Protein AF-A0A839LL48-F1 (afdb_monomer)

Radius of gyration: 19.33 Å; Cα contacts (8 Å, |Δi|>4): 49; chains: 1; bounding box: 46×36×42 Å

Sequence (161 aa):
TLMLAMRVNKEKVQGYQWLALLLAASGIVVIASHTDGSTTVLGLAMILLAAFSWACANMVGKRAGKVNMLAYMVWSSVFAVPPLLALSLAVEGPGLAWQSVQAAGAGAWAAVLWQALGNTLFGYGVWGWLLARHAAATIVPMALLVPVFGMSTAAWVLGES

Mean predicted aligned error: 10.45 Å

Solvent-accessible surface area (backbone atoms only — not comparable to full-atom values): 9245 Å² total; per-residue (Å²): 81,70,69,56,42,34,74,75,67,68,54,85,79,57,75,68,58,54,54,53,49,51,53,52,52,48,50,54,51,52,52,69,73,68,53,89,78,78,73,47,73,66,57,54,50,49,51,53,50,51,52,48,52,51,25,51,51,53,53,51,54,63,68,65,56,99,56,62,58,60,59,54,46,55,55,52,51,62,64,47,45,63,61,51,51,54,48,47,42,71,74,64,30,66,66,53,55,53,49,51,61,70,68,50,47,73,67,54,53,50,51,53,51,40,48,50,47,52,55,44,53,43,45,51,38,51,50,50,53,45,58,74,77,43,63,60,83,71,53,57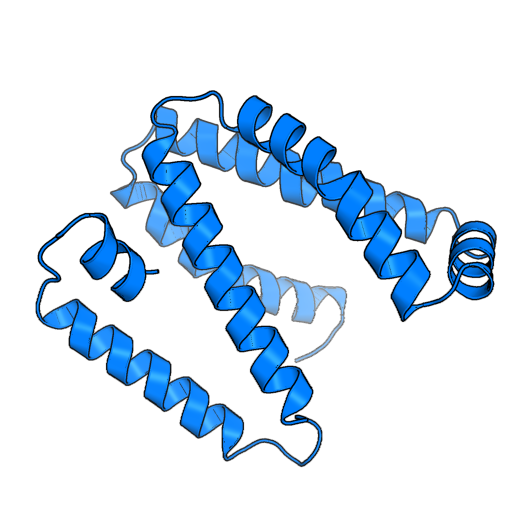,64,58,62,69,44,51,62,57,53,52,52,51,51,41,28,70,76,71,65,58,126

Structure (mmCIF, N/CA/C/O backbone):
data_AF-A0A839LL48-F1
#
_entry.id   AF-A0A839LL48-F1
#
loop_
_atom_site.group_PDB
_atom_site.id
_atom_site.type_symbol
_atom_site.label_atom_id
_atom_site.label_alt_id
_atom_site.label_comp_id
_atom_site.label_asym_id
_atom_site.label_entity_id
_atom_site.label_seq_id
_atom_site.pdbx_PDB_ins_code
_atom_site.Cartn_x
_atom_site.Cartn_y
_atom_site.Cartn_z
_atom_site.occupancy
_atom_site.B_iso_or_equiv
_atom_site.auth_seq_id
_atom_site.auth_comp_id
_atom_site.auth_asym_id
_atom_site.auth_atom_id
_atom_site.pdbx_PDB_model_num
ATOM 1 N N . THR A 1 1 ? -8.663 -12.771 4.797 1.00 60.06 1 THR A N 1
ATOM 2 C CA . THR A 1 1 ? -8.871 -12.033 6.072 1.00 60.06 1 THR A CA 1
ATOM 3 C C . THR A 1 1 ? -9.824 -12.734 7.022 1.00 60.06 1 THR A C 1
ATOM 5 O O . THR A 1 1 ? -9.405 -13.046 8.126 1.00 60.06 1 THR A O 1
ATOM 8 N N . LEU A 1 2 ? -11.057 -13.057 6.604 1.00 58.72 2 LEU A N 1
ATOM 9 C CA . LEU A 1 2 ? -12.057 -13.774 7.423 1.00 58.72 2 LEU A CA 1
ATOM 10 C C . LEU A 1 2 ? -11.539 -15.085 8.044 1.00 58.72 2 LEU A C 1
ATOM 12 O O . LEU A 1 2 ? -11.661 -15.281 9.248 1.00 58.72 2 LEU A O 1
ATOM 16 N N . MET A 1 3 ? -10.883 -15.947 7.259 1.00 60.44 3 MET A N 1
ATOM 17 C CA . MET A 1 3 ? -10.301 -17.199 7.772 1.00 60.44 3 MET A CA 1
ATOM 18 C C . MET A 1 3 ? -9.189 -16.988 8.811 1.00 60.44 3 MET A C 1
ATOM 20 O O . MET A 1 3 ? -9.115 -17.725 9.793 1.00 60.44 3 MET A O 1
ATOM 24 N N . LEU A 1 4 ? -8.350 -15.963 8.636 1.00 59.81 4 LEU A N 1
ATOM 25 C CA . LEU A 1 4 ? -7.323 -15.605 9.619 1.00 59.81 4 LEU A CA 1
ATOM 26 C C . LEU A 1 4 ? -7.958 -15.041 10.898 1.00 59.81 4 LEU A C 1
ATOM 28 O O . LEU A 1 4 ? -7.578 -15.441 11.993 1.00 59.81 4 LEU A O 1
ATOM 32 N N . ALA A 1 5 ? -8.985 -14.196 10.777 1.00 58.31 5 ALA A N 1
ATOM 33 C CA . ALA A 1 5 ? -9.728 -13.677 11.924 1.00 58.31 5 ALA A CA 1
ATOM 34 C C . ALA A 1 5 ? -10.417 -14.798 12.729 1.00 58.31 5 ALA A C 1
ATOM 36 O O . ALA A 1 5 ? -10.325 -14.808 13.954 1.00 58.31 5 ALA A O 1
ATOM 37 N N . MET A 1 6 ? -11.009 -15.800 12.067 1.00 60.97 6 MET A N 1
ATOM 38 C CA . MET A 1 6 ? -11.547 -16.991 12.744 1.00 60.97 6 MET A CA 1
ATOM 39 C C . MET A 1 6 ? -10.476 -17.736 13.540 1.00 60.97 6 MET A C 1
ATOM 41 O O . MET A 1 6 ? -10.683 -18.074 14.704 1.00 60.97 6 MET A O 1
ATOM 45 N N . ARG A 1 7 ? -9.320 -17.990 12.914 1.00 62.25 7 ARG A N 1
ATOM 46 C CA . ARG A 1 7 ? -8.265 -18.822 13.504 1.00 62.25 7 ARG A CA 1
ATOM 47 C C . ARG A 1 7 ? -7.549 -18.132 14.661 1.00 62.25 7 ARG A C 1
ATOM 49 O O . ARG A 1 7 ? -7.171 -18.805 15.614 1.00 62.25 7 ARG A O 1
ATOM 56 N N . VAL A 1 8 ? -7.363 -16.814 14.585 1.00 59.81 8 VAL A N 1
ATOM 57 C CA . VAL A 1 8 ? -6.560 -16.073 15.567 1.00 59.81 8 VAL A CA 1
ATOM 58 C C . VAL A 1 8 ? -7.419 -15.319 16.597 1.00 59.81 8 VAL A C 1
ATOM 60 O O . VAL A 1 8 ? -6.987 -15.182 17.738 1.00 59.81 8 VAL A O 1
ATOM 63 N N . ASN A 1 9 ? -8.642 -14.886 16.259 1.00 56.41 9 ASN A N 1
ATOM 64 C CA . ASN A 1 9 ? -9.538 -14.163 17.179 1.00 56.41 9 ASN A CA 1
ATOM 65 C C . ASN A 1 9 ? -10.765 -14.978 17.650 1.00 56.41 9 ASN A C 1
ATOM 67 O O . ASN A 1 9 ? -11.530 -14.472 18.465 1.00 56.41 9 ASN A O 1
ATOM 71 N N . LYS A 1 10 ? -10.972 -16.221 17.177 1.00 56.12 10 LYS A N 1
ATOM 72 C CA . LYS A 1 10 ? -12.147 -17.070 17.502 1.0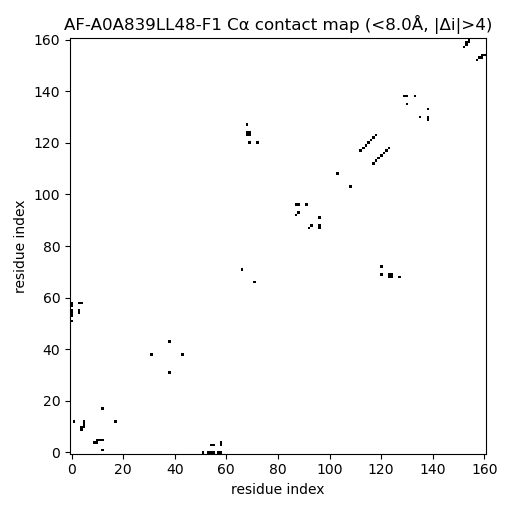0 56.12 10 LYS A CA 1
ATOM 73 C C . LYS A 1 10 ? -13.512 -16.406 17.224 1.00 56.12 10 LYS A C 1
ATOM 75 O O . LYS A 1 10 ? -14.521 -16.788 17.817 1.00 56.12 10 LYS A O 1
ATOM 80 N N . GLU A 1 11 ? -13.567 -15.422 16.327 1.00 54.78 11 GLU A N 1
ATOM 81 C CA . GLU A 1 11 ? -14.824 -14.776 15.933 1.00 54.78 11 GLU A CA 1
ATOM 82 C C . GLU A 1 11 ? -15.725 -15.774 15.184 1.00 54.78 11 GLU A C 1
ATOM 84 O O . GLU A 1 11 ? -15.281 -16.457 14.256 1.00 54.78 11 GLU A O 1
ATOM 89 N N . LYS A 1 12 ? -17.000 -15.872 15.588 1.00 52.62 12 LYS A N 1
ATOM 90 C CA . LYS A 1 12 ? -17.990 -16.735 14.928 1.00 52.62 12 LYS A CA 1
ATOM 91 C C . LYS A 1 12 ? -18.447 -16.085 13.622 1.00 52.62 12 LYS A C 1
ATOM 93 O O . LYS A 1 12 ? -19.148 -15.077 13.634 1.00 52.62 12 LYS A O 1
ATOM 98 N N . VAL A 1 13 ? -18.055 -16.684 12.503 1.00 55.84 13 VAL A N 1
ATOM 99 C CA . VAL A 1 13 ? -18.430 -16.256 11.150 1.00 55.84 13 VAL A CA 1
ATOM 100 C C . VAL A 1 13 ? -19.890 -16.611 10.880 1.00 55.84 13 VAL A C 1
ATOM 102 O O . VAL A 1 13 ? -20.312 -17.753 11.058 1.00 55.84 13 VAL A O 1
ATOM 105 N N . GLN A 1 14 ? -20.672 -15.609 10.481 1.00 69.19 14 GLN A N 1
ATOM 106 C CA . GLN A 1 14 ? -22.093 -15.763 10.165 1.00 69.19 14 GLN A CA 1
ATOM 107 C C . GLN A 1 14 ? -22.257 -16.521 8.834 1.00 69.19 14 GLN A C 1
ATOM 109 O O . GLN A 1 14 ? -21.448 -16.355 7.925 1.00 69.19 14 GLN A O 1
ATOM 114 N N . GLY A 1 15 ? -23.302 -17.346 8.692 1.00 71.62 15 GLY A N 1
ATOM 115 C CA . GLY A 1 15 ? -23.458 -18.277 7.557 1.00 71.62 15 GLY A CA 1
ATOM 116 C C . GLY A 1 15 ? -23.365 -17.642 6.159 1.00 71.62 15 GLY A C 1
ATOM 117 O O . GLY A 1 15 ? -22.810 -18.247 5.246 1.00 71.62 15 GLY A O 1
ATOM 118 N N . TYR A 1 16 ? -23.803 -16.391 5.991 1.00 71.88 16 TYR A N 1
ATOM 119 C CA . TYR A 1 16 ? -23.698 -15.678 4.710 1.00 71.88 16 TYR A CA 1
ATOM 120 C C . TYR A 1 16 ? -22.247 -15.362 4.299 1.00 71.88 16 TYR A C 1
ATOM 122 O O . TYR A 1 16 ? -21.960 -15.232 3.113 1.00 71.88 16 TYR A O 1
ATOM 130 N N . GLN A 1 17 ? -21.309 -15.265 5.249 1.00 67.62 17 GLN A N 1
ATOM 131 C CA . GLN A 1 17 ? -19.895 -15.003 4.953 1.00 67.62 17 GLN A CA 1
ATOM 132 C C . GLN A 1 17 ? -19.223 -16.219 4.304 1.00 67.62 17 GLN A C 1
ATOM 134 O O . GLN A 1 17 ? -18.291 -16.051 3.521 1.00 67.62 17 GLN A O 1
ATOM 139 N N . TRP A 1 18 ? -19.719 -17.432 4.575 1.00 72.31 18 TRP A N 1
ATOM 140 C CA . TRP A 1 18 ? -19.289 -18.645 3.876 1.00 72.31 18 TRP A CA 1
ATOM 141 C C . TRP A 1 18 ? -19.759 -18.663 2.426 1.00 72.31 18 TRP A C 1
ATOM 143 O O . TRP A 1 18 ? -18.969 -18.980 1.542 1.00 72.31 18 TRP A O 1
ATOM 153 N N . LEU A 1 19 ? -21.006 -18.255 2.171 1.00 73.12 19 LEU A N 1
ATOM 154 C CA . LEU A 1 19 ? -21.517 -18.097 0.808 1.00 73.12 19 LEU A CA 1
ATOM 155 C C . LEU A 1 19 ? -20.721 -17.039 0.036 1.00 73.12 19 LEU A C 1
ATOM 157 O O . LEU A 1 19 ? -20.298 -17.301 -1.084 1.00 73.12 19 LEU A O 1
ATOM 161 N N . ALA A 1 20 ? -20.433 -15.888 0.652 1.00 68.69 20 ALA A N 1
ATOM 162 C CA . ALA A 1 20 ? -19.602 -14.851 0.041 1.00 68.69 20 ALA A CA 1
ATOM 163 C C . ALA A 1 20 ? -18.171 -15.338 -0.252 1.00 68.69 20 ALA A C 1
ATOM 165 O O . ALA A 1 20 ? -17.605 -15.009 -1.292 1.00 68.69 20 ALA A O 1
ATOM 166 N N . LEU A 1 21 ? -17.590 -16.148 0.641 1.00 73.00 21 LEU A N 1
ATOM 167 C CA . LEU A 1 21 ? -16.268 -16.739 0.439 1.00 73.00 21 LEU A CA 1
ATOM 168 C C . LEU A 1 21 ? -16.263 -17.735 -0.725 1.00 73.00 21 LEU A C 1
ATOM 170 O O . LEU A 1 21 ? -15.357 -17.687 -1.552 1.00 73.00 21 LEU A O 1
ATOM 174 N N . LEU A 1 22 ? -17.264 -18.616 -0.792 1.00 78.06 22 LEU A N 1
ATOM 175 C CA . LEU A 1 22 ? -17.412 -19.574 -1.887 1.00 78.06 22 LEU A CA 1
ATOM 176 C C . LEU A 1 22 ? -17.611 -18.855 -3.222 1.00 78.06 22 LEU A C 1
ATOM 178 O O . LEU A 1 22 ? -16.960 -19.215 -4.195 1.00 78.06 22 LEU A O 1
ATOM 182 N N . LEU A 1 23 ? -18.432 -17.802 -3.242 1.00 78.19 23 LEU A N 1
ATOM 183 C CA . LEU A 1 23 ? -18.675 -16.985 -4.429 1.00 78.19 23 LEU A CA 1
ATOM 184 C C . LEU A 1 23 ? -17.398 -16.268 -4.907 1.00 78.19 23 LEU A C 1
ATOM 186 O O . LEU A 1 23 ? -17.083 -16.264 -6.097 1.00 78.19 23 LEU A O 1
ATOM 1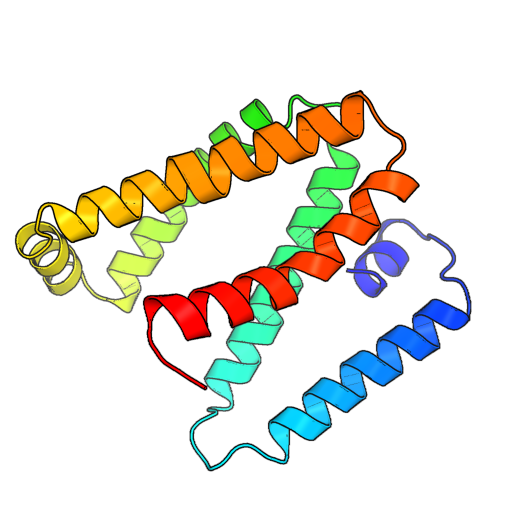90 N N . ALA A 1 24 ? -16.622 -15.700 -3.979 1.00 71.81 24 ALA A N 1
ATOM 191 C CA . ALA A 1 24 ? -15.339 -15.076 -4.295 1.00 71.81 24 ALA A CA 1
ATOM 192 C C . ALA A 1 24 ? -14.318 -16.105 -4.813 1.00 71.81 24 ALA A C 1
ATOM 194 O O . ALA A 1 24 ? -13.627 -15.848 -5.798 1.00 71.81 24 ALA A O 1
ATOM 195 N N . ALA A 1 25 ? -14.251 -17.288 -4.192 1.00 76.69 25 ALA A N 1
ATOM 196 C CA . ALA A 1 25 ? -13.378 -18.375 -4.629 1.00 76.69 25 ALA A CA 1
ATOM 197 C C . ALA A 1 25 ? -13.767 -18.896 -6.021 1.00 76.69 25 ALA A C 1
ATOM 199 O O . ALA A 1 25 ? -12.890 -19.090 -6.860 1.00 76.69 25 ALA A O 1
ATOM 200 N N . SER A 1 26 ? -15.064 -19.055 -6.305 1.00 78.31 26 SER A N 1
ATOM 201 C CA . SER A 1 26 ? -15.530 -19.439 -7.640 1.00 78.31 26 SER A CA 1
ATOM 202 C C . SER A 1 26 ? -15.206 -18.376 -8.684 1.00 78.31 26 SER A C 1
ATOM 204 O O . SER A 1 26 ? -14.793 -18.729 -9.780 1.00 78.31 26 SER A O 1
ATOM 206 N N . GLY A 1 27 ? -15.306 -17.085 -8.342 1.00 71.56 27 GLY A N 1
ATOM 207 C CA . GLY A 1 27 ? -14.896 -15.998 -9.235 1.00 71.56 27 GLY A CA 1
ATOM 208 C C . GLY A 1 27 ? -13.420 -16.094 -9.629 1.00 71.56 27 GLY A C 1
ATOM 209 O O . GLY A 1 27 ? -13.094 -15.970 -10.804 1.00 71.56 27 GLY A O 1
ATOM 210 N N . ILE A 1 28 ? -12.535 -16.412 -8.678 1.00 71.81 28 ILE A N 1
ATOM 211 C CA . ILE A 1 28 ? -11.104 -16.633 -8.955 1.00 71.81 28 ILE A CA 1
ATOM 212 C C . ILE A 1 28 ? -10.900 -17.832 -9.893 1.00 71.81 28 ILE A C 1
ATOM 214 O O . ILE A 1 28 ? -10.091 -17.748 -10.811 1.00 71.81 28 ILE A O 1
ATOM 218 N N . VAL A 1 29 ? -11.643 -18.927 -9.703 1.00 75.69 29 VAL A N 1
ATOM 219 C CA . VAL A 1 29 ? -11.579 -20.110 -10.585 1.00 75.69 29 VAL A CA 1
ATOM 220 C C . VAL A 1 29 ? -12.096 -19.791 -11.992 1.00 75.69 29 VAL A C 1
ATOM 222 O O . VAL A 1 29 ? -11.513 -20.232 -12.980 1.00 75.69 29 VAL A O 1
ATOM 225 N N . VAL A 1 30 ? -13.159 -18.993 -12.108 1.00 76.75 30 VAL A N 1
ATOM 226 C CA . VAL A 1 30 ? -13.690 -18.534 -13.401 1.00 76.75 30 VAL A CA 1
ATOM 227 C C . VAL A 1 30 ? -12.672 -17.651 -14.121 1.00 76.75 30 VAL A C 1
ATOM 229 O O . VAL A 1 30 ? -12.386 -17.894 -15.289 1.00 76.75 30 VAL A O 1
ATOM 232 N N . ILE A 1 31 ? -12.064 -16.692 -13.419 1.00 69.00 31 ILE A N 1
ATOM 233 C CA . ILE A 1 31 ? -11.005 -15.843 -13.980 1.00 69.00 31 ILE A CA 1
ATOM 234 C C . ILE A 1 31 ? -9.825 -16.706 -14.435 1.00 69.00 31 ILE A C 1
ATOM 236 O O . ILE A 1 31 ? -9.379 -16.569 -15.565 1.00 69.00 31 ILE A O 1
ATOM 240 N N . ALA A 1 32 ? -9.371 -17.647 -13.601 1.00 67.00 32 ALA A N 1
ATOM 241 C CA . ALA A 1 32 ? -8.252 -18.532 -13.924 1.00 67.00 32 ALA A CA 1
ATOM 242 C C . ALA A 1 32 ? -8.540 -19.496 -15.091 1.00 67.00 32 ALA A C 1
ATOM 244 O O . ALA A 1 32 ? -7.608 -19.937 -15.755 1.00 67.00 32 ALA A O 1
ATOM 245 N N . SER A 1 33 ? -9.809 -19.840 -15.335 1.00 68.44 33 SER A N 1
ATOM 246 C CA . SER A 1 33 ? -10.219 -20.713 -16.447 1.00 68.44 33 SER A CA 1
ATOM 247 C C . SER A 1 33 ? -10.434 -19.972 -17.767 1.00 68.44 33 SER A C 1
ATOM 249 O O . SER A 1 33 ? -10.435 -20.618 -18.809 1.00 68.44 33 SER A O 1
ATOM 251 N N . HIS A 1 34 ? -10.581 -18.644 -17.734 1.00 66.50 34 HIS A N 1
ATOM 252 C CA . HIS A 1 34 ? -10.774 -17.797 -18.918 1.00 66.50 34 HIS A CA 1
ATOM 253 C C . HIS A 1 34 ? -9.542 -16.955 -19.262 1.00 66.50 34 HIS A C 1
ATOM 255 O O . HIS A 1 34 ? -9.637 -16.027 -20.062 1.00 66.50 34 HIS A O 1
ATOM 261 N N . THR A 1 35 ? -8.377 -17.235 -18.673 1.00 59.44 35 THR A N 1
ATOM 262 C CA . THR A 1 35 ? -7.183 -16.484 -19.041 1.00 59.44 35 THR A CA 1
ATOM 263 C C . THR A 1 35 ? -6.573 -17.008 -20.342 1.00 59.44 35 THR A C 1
ATOM 265 O O . THR A 1 35 ? -6.055 -18.122 -20.380 1.00 59.44 35 THR A O 1
ATOM 268 N N . ASP A 1 36 ? -6.520 -16.156 -21.367 1.00 53.16 36 ASP A N 1
ATOM 269 C CA . ASP A 1 36 ? -5.872 -16.389 -22.669 1.00 53.16 36 ASP A CA 1
ATOM 270 C C . ASP A 1 36 ? -4.323 -16.466 -22.606 1.00 53.16 36 ASP A C 1
ATOM 272 O O . ASP A 1 36 ? -3.601 -15.783 -23.327 1.00 53.16 36 ASP A O 1
ATOM 276 N N . GLY A 1 37 ? -3.762 -17.296 -21.721 1.00 57.16 37 GLY A N 1
ATOM 277 C CA . GLY A 1 37 ? -2.326 -17.621 -21.694 1.00 57.16 37 GLY A CA 1
ATOM 278 C C . GLY A 1 37 ? -1.391 -16.562 -21.085 1.00 57.16 37 GLY A C 1
ATOM 279 O O . GLY A 1 37 ? -0.205 -16.834 -20.916 1.00 57.16 37 GLY A O 1
ATOM 280 N N . SER A 1 38 ? -1.895 -15.389 -20.687 1.00 60.38 38 SER A N 1
ATOM 281 C CA . SER A 1 38 ? -1.101 -14.313 -20.059 1.00 60.38 38 SER A CA 1
ATOM 282 C C . SER A 1 38 ? -0.894 -14.466 -18.542 1.00 60.38 38 SER A C 1
ATOM 284 O O . SER A 1 38 ? -0.036 -13.805 -17.957 1.00 60.38 38 SER A O 1
ATOM 286 N N . THR A 1 39 ? -1.660 -15.336 -17.876 1.00 59.97 39 THR A N 1
ATOM 287 C CA . THR A 1 39 ? -1.571 -15.549 -16.422 1.00 59.97 39 THR A CA 1
ATOM 288 C C . THR A 1 39 ? -0.641 -16.711 -16.125 1.00 59.97 39 THR A C 1
ATOM 290 O O . THR A 1 39 ? -0.955 -17.871 -16.381 1.00 59.97 39 THR A O 1
ATOM 293 N N . THR A 1 40 ? 0.515 -16.401 -15.547 1.00 77.00 40 THR A N 1
ATOM 294 C CA . THR A 1 40 ? 1.457 -17.414 -15.072 1.00 77.00 40 THR A CA 1
ATOM 295 C C . THR A 1 40 ? 1.028 -17.942 -13.703 1.00 77.00 40 THR A C 1
ATOM 297 O O . THR A 1 40 ? 0.530 -17.196 -12.855 1.00 77.00 40 THR A O 1
ATOM 300 N N . VAL A 1 41 ? 1.278 -19.229 -13.441 1.00 75.56 41 VAL A N 1
ATOM 301 C CA . VAL A 1 41 ? 1.054 -19.842 -12.115 1.00 75.56 41 VAL A CA 1
ATOM 302 C C . VAL A 1 41 ? 1.813 -19.077 -11.021 1.00 75.56 41 VAL A C 1
ATOM 304 O O . VAL A 1 41 ? 1.311 -18.908 -9.911 1.00 75.56 41 VAL A O 1
ATOM 307 N N . LEU A 1 42 ? 2.995 -18.548 -11.357 1.00 78.44 42 LEU A N 1
ATOM 308 C CA . LEU A 1 42 ? 3.786 -17.691 -10.477 1.00 78.44 42 LEU A CA 1
ATOM 309 C C . LEU A 1 42 ? 3.058 -16.381 -10.136 1.00 78.44 42 LEU A C 1
ATOM 311 O O . LEU A 1 42 ? 2.992 -16.015 -8.964 1.00 78.44 42 LEU A O 1
ATOM 315 N N . GLY A 1 43 ? 2.478 -15.699 -11.129 1.00 77.44 43 GLY A N 1
ATOM 316 C CA . GLY A 1 43 ? 1.680 -14.490 -10.912 1.00 77.44 43 GLY A CA 1
ATOM 317 C C . GLY A 1 43 ? 0.470 -14.754 -10.015 1.00 77.44 43 GLY A C 1
ATOM 318 O O . GLY A 1 43 ? 0.212 -13.995 -9.083 1.00 77.44 43 GLY A O 1
ATOM 319 N N . LEU A 1 44 ? -0.211 -15.887 -10.215 1.00 76.81 44 LEU A N 1
ATOM 320 C CA . LEU A 1 44 ? -1.328 -16.298 -9.364 1.00 76.81 44 LEU A CA 1
ATOM 321 C C . LEU A 1 44 ? -0.882 -16.527 -7.908 1.00 76.81 44 LEU A C 1
ATOM 323 O O . LEU A 1 44 ? -1.517 -16.036 -6.974 1.00 76.81 44 LEU A O 1
ATOM 327 N N . ALA A 1 45 ? 0.242 -17.222 -7.704 1.00 79.00 45 ALA A N 1
ATOM 328 C CA . ALA A 1 45 ? 0.815 -17.443 -6.378 1.00 79.00 45 ALA A CA 1
ATOM 329 C C . ALA A 1 45 ? 1.219 -16.123 -5.695 1.00 79.00 45 ALA A C 1
ATOM 331 O O . ALA A 1 45 ? 0.952 -15.937 -4.507 1.00 79.00 45 ALA A O 1
ATOM 332 N N . MET A 1 46 ? 1.799 -15.181 -6.444 1.00 80.88 46 MET A N 1
ATOM 333 C CA . MET A 1 46 ? 2.149 -13.847 -5.946 1.00 80.88 46 MET A CA 1
ATOM 334 C C . MET A 1 46 ? 0.912 -13.053 -5.515 1.00 80.88 46 MET A C 1
ATOM 336 O O . MET A 1 46 ? 0.925 -12.453 -4.442 1.00 80.88 46 MET A O 1
ATOM 340 N N . ILE A 1 47 ? -0.180 -13.096 -6.287 1.00 81.19 47 ILE A N 1
ATOM 341 C CA . ILE A 1 47 ? -1.448 -12.438 -5.929 1.00 81.19 47 ILE A CA 1
ATOM 342 C C . ILE A 1 47 ? -2.027 -13.035 -4.642 1.00 81.19 47 ILE A C 1
ATOM 344 O O . ILE A 1 47 ? -2.462 -12.297 -3.758 1.00 81.19 47 ILE A O 1
ATOM 348 N N . LEU A 1 48 ? -2.001 -14.363 -4.493 1.00 77.50 48 LEU A N 1
ATOM 349 C CA . LEU A 1 48 ? -2.465 -15.026 -3.272 1.00 77.50 48 LEU A CA 1
ATOM 350 C C . LEU A 1 48 ? -1.613 -14.644 -2.054 1.00 77.50 48 LEU A C 1
ATOM 352 O O . LEU A 1 48 ? -2.163 -14.359 -0.988 1.00 77.50 48 LEU A O 1
ATOM 356 N N . LEU A 1 49 ? -0.288 -14.581 -2.213 1.00 81.00 49 LEU A N 1
ATOM 357 C CA . LEU A 1 49 ? 0.626 -14.102 -1.173 1.00 81.00 49 LEU A CA 1
ATOM 358 C C . LEU A 1 49 ? 0.371 -12.629 -0.829 1.00 81.00 49 LEU A C 1
ATOM 360 O O . LEU A 1 49 ? 0.338 -12.279 0.350 1.00 81.00 49 LEU A O 1
ATOM 364 N N . ALA A 1 50 ? 0.124 -11.774 -1.822 1.00 79.31 50 ALA A N 1
ATOM 365 C CA . ALA A 1 50 ? -0.226 -10.373 -1.611 1.00 79.31 50 ALA A CA 1
ATOM 366 C C . ALA A 1 50 ? -1.549 -10.238 -0.839 1.00 79.31 50 ALA A C 1
ATOM 368 O O . ALA A 1 50 ? -1.617 -9.516 0.157 1.00 79.31 50 ALA A O 1
ATOM 369 N N . ALA A 1 51 ? -2.580 -10.997 -1.221 1.00 75.56 51 ALA A N 1
ATOM 370 C CA . ALA A 1 51 ? -3.865 -11.028 -0.527 1.00 75.56 51 ALA A CA 1
ATOM 371 C C . ALA A 1 51 ? -3.737 -11.552 0.916 1.00 75.56 51 ALA A C 1
ATOM 373 O O . ALA A 1 51 ? -4.404 -11.056 1.830 1.00 75.56 51 ALA A O 1
ATOM 374 N N . PHE A 1 52 ? -2.861 -12.534 1.144 1.00 74.19 52 PHE A N 1
ATOM 375 C CA . PHE A 1 52 ? -2.548 -13.042 2.477 1.00 74.19 52 PHE A CA 1
ATOM 376 C C . PHE A 1 52 ? -1.838 -11.988 3.338 1.00 74.19 52 PHE A C 1
ATOM 378 O O . PHE A 1 52 ? -2.281 -11.712 4.453 1.00 74.19 52 PHE A O 1
ATOM 385 N N . SER A 1 53 ? -0.797 -11.341 2.810 1.00 80.88 53 SER A N 1
ATOM 386 C CA . SER A 1 53 ? -0.080 -10.250 3.483 1.00 80.88 53 SER A CA 1
ATOM 387 C C . SER A 1 53 ? -1.009 -9.081 3.813 1.00 80.88 53 SER A C 1
ATOM 389 O O . SER A 1 53 ? -1.001 -8.580 4.938 1.00 80.88 53 SER A O 1
ATOM 391 N N . TRP A 1 54 ? -1.895 -8.713 2.884 1.00 78.69 54 TRP A N 1
ATOM 392 C CA . TRP A 1 54 ? -2.937 -7.710 3.101 1.00 78.69 54 TRP A CA 1
ATOM 393 C C . TRP A 1 54 ? -3.896 -8.105 4.227 1.00 78.69 54 TRP A C 1
ATOM 395 O O . TRP A 1 54 ? -4.268 -7.293 5.078 1.00 78.69 54 TRP A O 1
ATOM 405 N N . ALA A 1 55 ? -4.300 -9.374 4.276 1.00 70.69 55 ALA A N 1
ATOM 406 C CA . ALA A 1 55 ? -5.151 -9.879 5.340 1.00 70.69 55 ALA A CA 1
ATOM 407 C C . ALA A 1 55 ? -4.464 -9.833 6.717 1.00 70.69 55 ALA A C 1
ATOM 409 O O . ALA A 1 55 ? -5.104 -9.461 7.704 1.00 70.69 55 ALA A O 1
ATOM 410 N N . CYS A 1 56 ? -3.175 -10.173 6.783 1.00 72.94 56 CYS A N 1
ATOM 411 C CA . CYS A 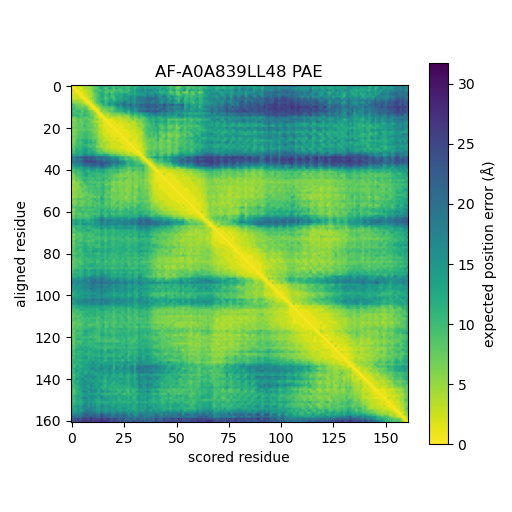1 56 ? -2.364 -10.044 7.990 1.00 72.94 56 CYS A CA 1
ATOM 412 C C . CYS A 1 56 ? -2.249 -8.57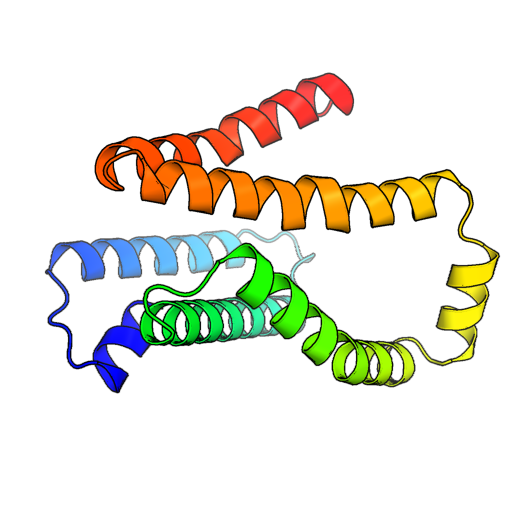9 8.435 1.00 72.94 56 CYS A C 1
ATOM 414 O O . CYS A 1 56 ? -2.511 -8.289 9.602 1.00 72.94 56 CYS A O 1
ATOM 416 N N . ALA A 1 57 ? -1.961 -7.654 7.511 1.00 72.56 57 ALA A N 1
ATOM 417 C CA . ALA A 1 57 ? -1.884 -6.219 7.792 1.00 72.56 57 ALA A CA 1
ATOM 418 C C . ALA A 1 57 ? -3.197 -5.679 8.381 1.00 72.56 57 ALA A C 1
ATOM 420 O O . ALA A 1 57 ? -3.188 -5.032 9.425 1.00 72.56 57 ALA A O 1
ATOM 421 N N . ASN A 1 58 ? -4.343 -6.037 7.792 1.00 72.31 58 ASN A N 1
ATOM 422 C CA . ASN A 1 58 ? -5.657 -5.654 8.319 1.00 72.31 58 ASN A CA 1
ATOM 423 C C . ASN A 1 58 ? -5.922 -6.204 9.730 1.00 72.31 58 ASN A C 1
ATOM 425 O O . ASN A 1 58 ? -6.544 -5.538 10.559 1.00 72.31 58 ASN A O 1
ATOM 429 N N . MET A 1 59 ? -5.466 -7.424 10.020 1.00 68.75 59 MET A N 1
ATOM 430 C CA . MET A 1 59 ? -5.633 -8.034 11.339 1.00 68.75 59 MET A CA 1
ATOM 431 C C . MET A 1 59 ? -4.757 -7.351 12.397 1.00 68.75 59 MET A C 1
ATOM 433 O O . MET A 1 59 ? -5.228 -7.098 13.506 1.00 68.75 59 MET A O 1
ATOM 437 N N . VAL A 1 60 ? -3.511 -7.012 12.051 1.00 73.88 60 VAL A N 1
ATOM 438 C CA . VAL A 1 60 ? -2.613 -6.225 12.911 1.00 73.88 60 VAL A CA 1
ATOM 439 C C . VAL A 1 60 ? -3.182 -4.822 13.129 1.00 73.88 60 VAL A C 1
ATOM 441 O O . VAL A 1 60 ? -3.258 -4.376 14.270 1.00 73.88 60 VAL A O 1
ATOM 444 N N . GLY A 1 61 ? -3.677 -4.168 12.074 1.00 69.50 61 GLY A N 1
ATOM 445 C CA . GLY A 1 61 ? -4.330 -2.861 12.158 1.00 69.50 61 GLY A CA 1
ATOM 446 C C . GLY A 1 61 ? -5.549 -2.866 13.085 1.00 69.50 61 GLY A C 1
ATOM 447 O O . GLY A 1 61 ? -5.676 -1.995 13.939 1.00 69.50 61 GLY A O 1
ATOM 448 N N . LYS A 1 62 ? -6.400 -3.903 13.018 1.00 67.12 62 LYS A N 1
ATOM 449 C CA . LYS A 1 62 ? -7.510 -4.085 13.975 1.00 67.12 62 LYS A CA 1
ATOM 450 C C . LYS A 1 62 ? -7.035 -4.210 15.427 1.00 67.12 62 LYS A C 1
ATOM 452 O O . LYS A 1 62 ? -7.707 -3.715 16.325 1.00 67.12 62 LYS A O 1
ATOM 457 N N . ARG A 1 63 ? -5.904 -4.883 15.667 1.00 68.75 63 ARG A N 1
ATOM 458 C CA . ARG A 1 63 ? -5.332 -5.079 17.014 1.00 68.75 63 ARG A CA 1
ATOM 459 C C . ARG A 1 63 ? -4.643 -3.840 17.565 1.00 68.75 63 ARG A C 1
ATOM 461 O O . ARG A 1 63 ? -4.581 -3.695 18.779 1.00 68.75 63 ARG A O 1
ATOM 468 N N . ALA A 1 64 ? -4.152 -2.960 16.695 1.00 65.75 64 ALA A N 1
ATOM 469 C CA . ALA A 1 64 ? -3.528 -1.706 17.095 1.00 65.75 64 ALA A CA 1
ATOM 470 C C . ALA A 1 64 ? -4.510 -0.788 17.861 1.00 65.75 64 ALA A C 1
ATOM 472 O O . ALA A 1 64 ? -4.086 0.007 18.693 1.00 65.75 64 ALA A O 1
ATOM 473 N N . GLY A 1 65 ? -5.826 -0.940 17.661 1.00 65.62 65 GLY A N 1
ATOM 474 C CA . GLY A 1 65 ? -6.850 -0.199 18.402 1.00 65.62 65 GLY A CA 1
ATOM 475 C C . GLY A 1 65 ? -7.024 1.237 17.898 1.00 65.62 65 GLY A C 1
ATOM 476 O O . GLY A 1 65 ? -6.918 1.501 16.701 1.00 65.62 65 GLY A O 1
ATOM 477 N N . LYS A 1 66 ? -7.326 2.184 18.799 1.00 64.06 66 LYS A N 1
ATOM 478 C CA . LYS A 1 66 ? -7.489 3.613 18.464 1.00 64.06 66 LYS A CA 1
ATOM 479 C C . LYS A 1 66 ? -6.129 4.314 18.375 1.00 64.06 66 LYS A C 1
ATOM 481 O O . LYS A 1 66 ? -5.794 5.137 19.222 1.00 64.06 66 LYS A O 1
ATOM 486 N N . VAL A 1 67 ? -5.343 3.977 17.359 1.00 67.88 67 VAL A N 1
ATOM 487 C CA . VAL A 1 67 ? -4.092 4.687 17.042 1.00 67.88 67 VAL A CA 1
ATOM 488 C C . VAL A 1 67 ? -4.365 5.732 15.966 1.00 67.88 67 VAL A C 1
ATOM 490 O O . VAL A 1 67 ? -5.259 5.565 15.137 1.00 67.88 67 VAL A O 1
ATOM 493 N N . ASN A 1 68 ? -3.593 6.817 15.961 1.00 73.38 68 ASN A N 1
ATOM 494 C CA . ASN A 1 68 ? -3.630 7.786 14.873 1.00 73.38 68 ASN A CA 1
ATOM 495 C C . ASN A 1 68 ? -3.250 7.083 13.554 1.00 73.38 68 ASN A C 1
ATOM 497 O O . ASN A 1 68 ? -2.108 6.658 13.386 1.00 73.38 68 ASN A O 1
ATOM 501 N N . MET A 1 69 ? -4.215 6.954 12.636 1.00 71.25 69 MET A N 1
ATOM 502 C CA . MET A 1 69 ? -4.060 6.215 11.376 1.00 71.25 69 MET A CA 1
ATOM 503 C C . MET A 1 69 ? -2.915 6.766 10.513 1.00 71.25 69 MET A C 1
ATOM 505 O O . MET A 1 69 ? -2.180 5.993 9.904 1.00 71.25 69 MET A O 1
ATOM 509 N N . LEU A 1 70 ? -2.713 8.089 10.517 1.00 74.12 70 LEU A N 1
ATOM 510 C CA . LEU A 1 70 ? -1.608 8.722 9.795 1.00 74.12 70 LEU A CA 1
ATOM 511 C C . LEU A 1 70 ? -0.261 8.326 10.398 1.00 74.12 70 LEU A C 1
ATOM 513 O O . LEU A 1 70 ? 0.644 7.933 9.669 1.00 74.12 70 LEU A O 1
ATOM 517 N N . ALA A 1 71 ? -0.136 8.374 11.727 1.00 77.50 71 ALA A N 1
ATOM 518 C CA . ALA A 1 71 ? 1.091 7.960 12.404 1.00 77.50 71 ALA A CA 1
ATOM 519 C C . ALA A 1 71 ? 1.382 6.471 12.166 1.00 77.50 71 ALA A C 1
ATOM 521 O O . ALA A 1 71 ? 2.514 6.112 11.853 1.00 77.50 71 ALA A O 1
ATOM 522 N N . TYR A 1 72 ? 0.357 5.616 12.253 1.00 78.12 72 TYR A N 1
ATOM 523 C CA . TYR A 1 72 ? 0.477 4.189 11.952 1.00 78.12 72 TYR A CA 1
ATOM 524 C C . TYR A 1 72 ? 1.031 3.961 10.542 1.00 78.12 72 TYR A C 1
ATOM 526 O O . TYR A 1 72 ? 1.964 3.181 10.363 1.00 78.12 72 TYR A O 1
ATOM 534 N N . MET A 1 73 ? 0.522 4.698 9.554 1.00 77.56 73 MET A N 1
ATOM 535 C CA . MET A 1 73 ? 0.981 4.574 8.176 1.00 77.56 73 MET A CA 1
ATOM 536 C C . MET A 1 73 ? 2.390 5.070 7.957 1.00 77.56 73 MET A C 1
ATOM 538 O O . MET A 1 73 ? 3.185 4.327 7.394 1.00 77.56 73 MET A O 1
ATOM 542 N N . VAL A 1 74 ? 2.721 6.269 8.436 1.00 82.56 74 VAL A N 1
ATOM 543 C CA . VAL A 1 74 ? 4.070 6.827 8.295 1.00 82.56 74 VAL A CA 1
ATOM 544 C C . VAL A 1 74 ? 5.101 5.865 8.883 1.00 82.56 74 VAL A C 1
ATOM 546 O O . VAL A 1 74 ? 6.056 5.504 8.200 1.00 82.56 74 VAL A O 1
ATOM 549 N N . TRP A 1 75 ? 4.873 5.370 10.102 1.00 84.12 75 TRP A N 1
ATOM 550 C CA . TRP A 1 75 ? 5.795 4.434 10.744 1.00 84.12 75 TRP A CA 1
ATOM 551 C C . TRP A 1 75 ? 5.849 3.071 10.047 1.00 84.12 75 TRP A C 1
ATOM 553 O O . TRP A 1 75 ? 6.937 2.523 9.875 1.00 84.12 75 TRP A O 1
ATOM 563 N N . SER A 1 76 ? 4.709 2.538 9.593 1.00 81.75 76 SER A N 1
ATOM 564 C CA . SER A 1 76 ? 4.684 1.274 8.844 1.00 81.75 76 SER A CA 1
ATOM 565 C C . SER A 1 76 ? 5.402 1.377 7.493 1.00 81.75 76 SER A C 1
ATOM 567 O O . SER A 1 76 ? 6.144 0.468 7.126 1.00 81.75 76 SER A O 1
ATOM 569 N N . SER A 1 77 ? 5.254 2.504 6.790 1.00 83.06 77 SER A N 1
ATOM 570 C CA . SER A 1 77 ? 5.904 2.759 5.506 1.00 83.06 77 SER A CA 1
ATOM 571 C C . SER A 1 77 ? 7.407 2.924 5.672 1.00 83.06 77 SER A C 1
ATOM 573 O O . SER A 1 77 ? 8.161 2.334 4.908 1.00 83.06 77 SER A O 1
ATOM 575 N N . VAL A 1 78 ? 7.860 3.651 6.701 1.00 86.81 78 VAL A N 1
ATOM 576 C CA . VAL A 1 78 ? 9.295 3.774 7.015 1.00 86.81 78 VAL A CA 1
ATOM 577 C C . VAL A 1 78 ? 9.909 2.403 7.292 1.00 86.81 78 VAL A C 1
ATOM 579 O O . VAL A 1 78 ? 10.983 2.101 6.779 1.00 86.81 78 VAL A O 1
ATOM 582 N N . PHE A 1 79 ? 9.214 1.540 8.037 1.00 87.38 79 PHE A N 1
ATOM 583 C CA . PHE A 1 79 ? 9.676 0.174 8.283 1.00 87.38 79 PHE A CA 1
ATOM 584 C C . PHE A 1 79 ? 9.705 -0.691 7.012 1.00 87.38 79 PHE A C 1
ATOM 586 O O . PHE A 1 79 ? 10.543 -1.582 6.894 1.00 87.38 79 PHE A O 1
ATOM 593 N N . ALA A 1 80 ? 8.820 -0.430 6.046 1.00 84.62 80 ALA A N 1
ATOM 594 C CA . ALA A 1 80 ? 8.784 -1.149 4.776 1.00 84.62 80 ALA A CA 1
ATOM 595 C C . ALA A 1 80 ? 9.911 -0.743 3.807 1.00 84.62 80 ALA A C 1
ATOM 597 O O . ALA A 1 80 ? 10.248 -1.531 2.924 1.00 84.62 80 ALA A O 1
ATOM 598 N N . VAL A 1 81 ? 10.529 0.436 3.970 1.00 86.00 81 VAL A N 1
ATOM 599 C CA . VAL A 1 81 ? 11.584 0.926 3.062 1.00 86.00 81 VAL A CA 1
ATOM 600 C C . VAL A 1 81 ? 12.799 -0.014 3.003 1.00 86.00 81 VAL A C 1
ATOM 602 O O . VAL A 1 81 ? 13.137 -0.434 1.897 1.00 86.00 81 VAL A O 1
ATOM 605 N N . PRO A 1 82 ? 13.449 -0.407 4.120 1.00 88.06 82 PRO A N 1
ATOM 606 C CA . PRO A 1 82 ? 14.610 -1.297 4.061 1.00 88.06 82 PRO A CA 1
ATOM 607 C C . PRO A 1 82 ? 14.353 -2.658 3.386 1.00 88.06 82 PRO A C 1
ATOM 609 O O . PRO A 1 82 ? 15.134 -3.018 2.503 1.00 88.06 82 PRO A O 1
ATOM 612 N N . PRO A 1 83 ? 13.294 -3.426 3.730 1.00 86.50 83 PRO A N 1
ATOM 613 C CA . PRO A 1 83 ? 13.049 -4.713 3.086 1.00 86.50 83 PRO A CA 1
ATOM 614 C C . PRO A 1 83 ? 12.661 -4.569 1.611 1.00 86.50 83 PRO A C 1
ATOM 616 O O . PRO A 1 83 ? 13.088 -5.389 0.802 1.00 86.50 83 PRO A O 1
ATOM 619 N N . LEU A 1 84 ? 11.907 -3.527 1.238 1.00 84.69 84 LEU A N 1
ATOM 620 C CA . LEU A 1 84 ? 11.582 -3.266 -0.168 1.00 84.69 84 LEU A CA 1
ATOM 621 C C . LEU A 1 84 ? 12.820 -2.878 -0.977 1.00 84.69 84 LEU A C 1
ATOM 623 O O . LEU A 1 84 ? 12.985 -3.364 -2.091 1.00 84.69 84 LEU A O 1
ATOM 627 N N . LEU A 1 85 ? 13.715 -2.063 -0.412 1.00 85.38 85 LEU A N 1
ATOM 628 C CA . LEU A 1 85 ? 14.972 -1.701 -1.062 1.00 85.38 85 LEU A CA 1
ATOM 629 C C . LEU A 1 85 ? 15.865 -2.931 -1.261 1.00 85.38 85 LEU A C 1
ATOM 631 O O . LEU A 1 85 ? 16.401 -3.130 -2.346 1.00 85.38 85 LEU A O 1
ATOM 635 N N . ALA A 1 86 ? 15.987 -3.786 -0.242 1.00 87.38 86 ALA A N 1
ATOM 636 C CA . ALA A 1 86 ? 16.749 -5.028 -0.346 1.00 87.38 86 ALA A CA 1
ATOM 637 C C . ALA A 1 86 ? 16.173 -5.969 -1.418 1.00 87.38 86 ALA A C 1
ATOM 639 O O . ALA A 1 86 ? 16.929 -6.534 -2.205 1.00 87.38 86 ALA A O 1
ATOM 640 N N . LEU A 1 87 ? 14.844 -6.104 -1.481 1.00 86.00 87 LEU A N 1
ATOM 641 C CA . LEU A 1 87 ? 14.166 -6.899 -2.505 1.00 86.00 87 LEU A CA 1
ATOM 642 C C . LEU A 1 87 ? 14.349 -6.315 -3.907 1.00 86.00 87 LEU A C 1
ATOM 644 O O . LEU A 1 87 ? 14.674 -7.069 -4.817 1.00 86.00 87 LEU A O 1
ATOM 648 N N . SER A 1 88 ? 14.193 -5.001 -4.084 1.00 85.06 88 SER A N 1
ATOM 649 C CA . SER A 1 88 ? 14.408 -4.344 -5.380 1.00 85.06 88 SER A CA 1
ATOM 650 C C . SER A 1 88 ? 15.848 -4.547 -5.859 1.00 85.06 88 SER A C 1
ATOM 652 O O . SER A 1 88 ? 16.069 -5.000 -6.979 1.00 85.06 88 SER A O 1
ATOM 654 N N . LEU A 1 89 ? 16.841 -4.373 -4.980 1.00 84.75 89 LEU A N 1
ATOM 655 C CA . LEU A 1 89 ? 18.243 -4.639 -5.315 1.00 84.75 89 LEU A CA 1
ATOM 656 C C . LEU A 1 89 ? 18.522 -6.118 -5.628 1.00 84.75 89 LEU A C 1
ATOM 658 O O . LEU A 1 89 ? 19.371 -6.398 -6.471 1.00 84.75 89 LEU A O 1
ATOM 662 N N . ALA A 1 90 ? 17.834 -7.055 -4.972 1.00 87.25 90 ALA A N 1
ATOM 663 C CA . ALA A 1 90 ? 18.009 -8.490 -5.201 1.00 87.25 90 ALA A CA 1
ATOM 664 C C . ALA A 1 90 ? 17.312 -8.997 -6.476 1.00 87.25 90 ALA A C 1
ATOM 666 O O . ALA A 1 90 ? 17.820 -9.914 -7.116 1.00 87.25 90 ALA A O 1
ATOM 667 N N . VAL A 1 91 ? 16.155 -8.429 -6.830 1.00 85.38 91 VAL A N 1
ATOM 668 C CA . VAL A 1 91 ? 15.330 -8.867 -7.969 1.00 85.38 91 VAL A CA 1
ATOM 669 C C . VAL A 1 91 ? 15.692 -8.120 -9.249 1.00 85.38 91 VAL A C 1
ATOM 671 O O . VAL A 1 91 ? 15.865 -8.745 -10.290 1.00 85.38 91 VAL A O 1
ATOM 674 N N . GLU A 1 92 ? 15.810 -6.794 -9.185 1.00 81.44 92 GLU A N 1
ATOM 675 C CA . GLU A 1 92 ? 16.096 -5.947 -10.350 1.00 81.44 92 GLU A CA 1
ATOM 676 C C . GLU A 1 92 ? 17.606 -5.780 -10.571 1.00 81.44 92 GLU A C 1
ATOM 678 O O . GLU A 1 92 ? 18.063 -5.584 -11.695 1.00 81.44 92 GLU A O 1
ATOM 683 N N . GLY A 1 93 ? 18.405 -5.899 -9.507 1.00 83.25 93 GLY A N 1
ATOM 684 C CA . GLY A 1 93 ? 19.848 -5.684 -9.544 1.00 83.25 93 GLY A CA 1
ATOM 685 C C . GLY A 1 93 ? 20.240 -4.203 -9.395 1.00 83.25 93 GLY A C 1
ATOM 686 O O . GLY A 1 93 ? 19.516 -3.300 -9.825 1.00 83.25 93 GLY A O 1
ATOM 687 N N . PRO A 1 94 ? 21.424 -3.906 -8.826 1.00 77.38 94 PRO A N 1
ATOM 688 C CA . PRO A 1 94 ? 21.835 -2.533 -8.513 1.00 77.38 94 PRO A CA 1
ATOM 689 C C . PRO A 1 94 ? 22.004 -1.641 -9.755 1.00 77.38 94 PRO A C 1
ATOM 691 O O . PRO A 1 94 ? 21.821 -0.427 -9.672 1.00 77.38 94 PRO A O 1
ATOM 694 N N . GLY A 1 95 ? 22.325 -2.229 -10.913 1.00 77.44 95 GLY A N 1
ATOM 695 C CA . GLY A 1 95 ? 22.502 -1.495 -12.170 1.00 77.44 95 GLY A CA 1
ATOM 696 C C . GLY A 1 95 ? 21.194 -0.941 -12.739 1.00 77.44 95 GLY A C 1
ATOM 697 O O . GLY A 1 95 ? 21.134 0.238 -13.086 1.00 77.44 95 GLY A O 1
ATOM 69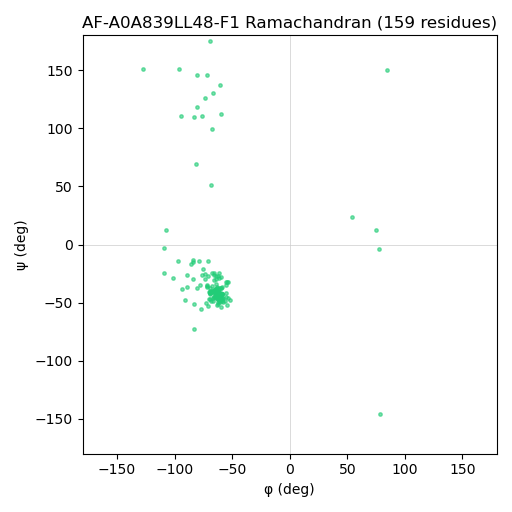8 N N . LEU A 1 96 ? 20.139 -1.762 -12.787 1.00 76.00 96 LEU A N 1
ATOM 699 C CA . LEU A 1 96 ? 18.814 -1.356 -13.272 1.00 76.00 96 LEU A CA 1
ATOM 700 C C . LEU A 1 96 ? 18.136 -0.372 -12.316 1.00 76.00 96 LEU A C 1
ATOM 702 O O . LEU A 1 96 ? 17.538 0.600 -12.777 1.00 76.00 96 LEU A O 1
ATOM 706 N N . ALA A 1 97 ? 18.297 -0.558 -11.003 1.00 78.25 97 ALA A N 1
ATOM 707 C CA . ALA A 1 97 ? 17.793 0.388 -10.010 1.00 78.25 97 ALA A CA 1
ATOM 708 C C . ALA A 1 97 ? 18.398 1.792 -10.212 1.00 78.25 97 ALA A C 1
ATOM 710 O O . ALA A 1 97 ? 17.678 2.789 -10.269 1.00 78.25 97 ALA A O 1
ATOM 711 N N . TRP A 1 98 ? 19.721 1.880 -10.396 1.00 78.75 98 TRP A N 1
ATOM 712 C CA . TRP A 1 98 ? 20.406 3.159 -10.601 1.00 78.75 98 TRP A CA 1
ATOM 713 C C . TRP A 1 98 ? 20.073 3.808 -11.950 1.00 78.75 98 TRP A C 1
ATOM 715 O O . TRP A 1 98 ? 19.870 5.021 -12.023 1.00 78.75 98 TRP A O 1
ATOM 725 N N . GLN A 1 99 ? 19.972 3.012 -13.017 1.00 80.94 99 GLN A N 1
ATOM 726 C CA . GLN A 1 99 ? 19.548 3.506 -14.330 1.00 80.94 99 GLN A CA 1
ATOM 727 C C . GLN A 1 99 ? 18.112 4.032 -14.306 1.00 80.94 99 GLN A C 1
ATOM 729 O O . GLN A 1 99 ? 17.851 5.088 -14.873 1.00 80.94 99 GLN A O 1
ATOM 734 N N . SER A 1 100 ? 17.201 3.353 -13.608 1.00 78.56 100 SER A N 1
ATOM 735 C CA . SER A 1 100 ? 15.802 3.779 -13.482 1.00 78.56 100 SER A CA 1
ATOM 736 C C . SER A 1 100 ? 15.679 5.108 -12.741 1.00 78.56 100 SER A C 1
ATOM 738 O O . SER A 1 100 ? 14.916 5.974 -13.156 1.00 78.56 100 SER A O 1
ATOM 740 N N . VAL A 1 101 ? 16.482 5.316 -11.692 1.00 81.44 101 VAL A N 1
ATOM 741 C CA . VAL A 1 101 ? 16.544 6.594 -10.964 1.00 81.44 101 VAL A CA 1
ATOM 742 C C . VAL A 1 101 ? 17.099 7.719 -11.840 1.00 81.44 101 VAL A C 1
ATOM 744 O O . VAL A 1 101 ? 16.578 8.829 -11.799 1.00 81.44 101 VAL A O 1
ATOM 747 N N . GLN A 1 102 ? 18.123 7.448 -12.656 1.00 82.31 102 GLN A N 1
ATOM 748 C CA . GLN A 1 102 ? 18.680 8.449 -13.573 1.00 82.31 102 GLN A CA 1
ATOM 749 C C . GLN A 1 102 ? 17.755 8.770 -14.754 1.00 82.31 102 GLN A C 1
ATOM 751 O O . GLN A 1 102 ? 17.683 9.917 -15.185 1.00 82.31 102 GLN A O 1
ATOM 756 N N . ALA A 1 103 ? 17.049 7.768 -15.277 1.00 83.94 103 ALA A N 1
ATOM 757 C CA . ALA A 1 103 ? 16.102 7.926 -16.376 1.00 83.94 103 ALA A CA 1
ATOM 758 C C . ALA A 1 103 ? 14.747 8.497 -15.919 1.00 83.94 103 ALA A C 1
ATOM 760 O O . ALA A 1 103 ? 13.946 8.927 -16.752 1.00 83.94 103 ALA A O 1
ATOM 761 N N . ALA A 1 104 ? 14.474 8.517 -14.609 1.00 82.25 104 ALA A N 1
ATOM 762 C CA . ALA A 1 104 ? 13.246 9.063 -14.049 1.00 82.25 104 ALA A CA 1
ATOM 763 C C . ALA A 1 104 ? 13.177 10.585 -14.248 1.00 82.25 104 ALA A C 1
ATOM 765 O O . ALA A 1 104 ? 13.738 11.373 -13.486 1.00 82.25 104 ALA A O 1
ATOM 766 N N . GLY A 1 105 ? 12.434 11.005 -15.271 1.00 87.50 105 GLY A N 1
ATOM 767 C CA . GLY A 1 105 ? 12.097 12.408 -15.493 1.00 87.50 105 GLY A CA 1
ATOM 768 C C . GLY A 1 105 ? 11.133 12.968 -14.438 1.00 87.50 105 GLY A C 1
ATOM 769 O O . GLY A 1 105 ? 10.583 12.245 -13.604 1.00 87.50 105 GLY A O 1
ATOM 770 N N . ALA A 1 106 ? 10.862 14.274 -14.514 1.00 87.50 106 ALA A N 1
ATOM 771 C CA . ALA A 1 106 ? 9.987 14.975 -13.567 1.00 87.50 106 ALA A CA 1
ATOM 772 C C . ALA A 1 106 ? 8.581 14.350 -13.443 1.00 87.50 106 ALA A C 1
ATOM 774 O O . ALA A 1 106 ? 8.007 14.347 -12.358 1.00 87.50 106 ALA A O 1
ATOM 775 N N . GLY A 1 107 ? 8.046 13.771 -14.525 1.00 88.94 107 GLY A N 1
ATOM 776 C CA . GLY A 1 107 ? 6.751 13.082 -14.512 1.00 88.94 107 GLY A CA 1
ATOM 777 C C . GLY A 1 107 ? 6.737 11.807 -13.660 1.00 88.94 107 GLY A C 1
ATOM 778 O O . GLY A 1 107 ? 5.786 11.585 -12.915 1.00 88.94 107 GLY A O 1
ATOM 779 N N . ALA A 1 108 ? 7.805 11.003 -13.703 1.00 86.94 108 ALA A N 1
ATOM 780 C CA . ALA A 1 108 ? 7.915 9.793 -12.886 1.00 86.94 108 ALA A CA 1
ATOM 781 C C . ALA A 1 108 ? 7.977 10.147 -11.392 1.00 86.94 108 ALA A C 1
ATOM 783 O O . ALA A 1 108 ? 7.245 9.580 -10.583 1.00 86.94 108 ALA A O 1
ATOM 784 N N . TRP A 1 109 ? 8.772 11.159 -11.034 1.00 88.75 109 TRP A N 1
ATOM 785 C CA . TRP A 1 109 ? 8.841 11.662 -9.661 1.00 88.75 109 TRP A CA 1
ATOM 786 C C . TRP A 1 109 ? 7.531 12.298 -9.190 1.00 88.75 109 TRP A C 1
ATOM 788 O O . TRP A 1 109 ? 7.119 12.070 -8.052 1.00 88.75 109 TRP A O 1
ATOM 798 N N . ALA A 1 110 ? 6.835 13.037 -10.058 1.00 89.94 110 ALA A N 1
ATOM 799 C CA . ALA A 1 110 ? 5.512 13.573 -9.754 1.00 89.94 110 ALA A CA 1
ATOM 800 C C . ALA A 1 110 ? 4.492 12.452 -9.491 1.00 89.94 110 ALA A C 1
ATOM 802 O O . ALA A 1 110 ? 3.720 12.544 -8.538 1.00 89.94 110 ALA A O 1
ATOM 803 N N . ALA A 1 111 ? 4.527 11.366 -10.270 1.00 87.31 111 ALA A N 1
ATOM 804 C CA . ALA A 1 111 ? 3.676 10.200 -10.048 1.00 87.31 111 ALA A CA 1
ATOM 805 C C . ALA A 1 111 ? 3.984 9.508 -8.709 1.00 87.31 111 ALA A C 1
ATOM 807 O O . ALA A 1 111 ? 3.059 9.179 -7.969 1.00 87.31 111 ALA A O 1
ATOM 808 N N . VAL A 1 112 ? 5.264 9.345 -8.353 1.00 87.75 112 VAL A N 1
ATOM 809 C CA . VAL A 1 112 ? 5.678 8.792 -7.049 1.00 87.75 112 VAL A CA 1
ATOM 810 C C . VAL A 1 112 ? 5.180 9.668 -5.897 1.00 87.75 112 VAL A C 1
ATOM 812 O O . VAL A 1 112 ? 4.585 9.159 -4.945 1.00 87.75 112 VAL A O 1
ATOM 815 N N . LEU A 1 113 ? 5.361 10.989 -5.994 1.00 88.88 113 LEU A N 1
ATOM 816 C CA . LEU A 1 113 ? 4.865 11.939 -4.995 1.00 88.88 113 LEU A CA 1
ATOM 817 C C . LEU A 1 113 ? 3.342 11.891 -4.877 1.00 88.88 113 LEU A C 1
ATOM 819 O O . LEU A 1 113 ? 2.817 11.882 -3.766 1.00 88.88 113 LEU A O 1
ATOM 823 N N . TRP A 1 114 ? 2.628 11.812 -5.998 1.00 87.19 114 TRP A N 1
ATOM 824 C CA . TRP A 1 114 ? 1.174 11.688 -6.003 1.00 87.19 114 TRP A CA 1
ATOM 825 C C . TRP A 1 114 ? 0.699 10.376 -5.366 1.00 87.19 114 TRP A C 1
ATOM 827 O O . TRP A 1 114 ? -0.234 10.383 -4.564 1.00 87.19 114 TRP A O 1
ATOM 837 N N . GLN A 1 115 ? 1.362 9.254 -5.654 1.00 87.44 115 GLN A N 1
ATOM 838 C CA . GLN A 1 115 ? 1.043 7.957 -5.049 1.00 87.44 115 GLN A CA 1
ATOM 839 C C . GLN A 1 115 ? 1.280 7.952 -3.534 1.00 87.44 115 GLN A C 1
ATOM 841 O O . GLN A 1 115 ? 0.452 7.452 -2.766 1.00 87.44 115 GLN A O 1
ATOM 846 N N . ALA A 1 116 ? 2.382 8.547 -3.080 1.00 84.69 116 ALA A N 1
ATOM 847 C CA . ALA A 1 116 ? 2.686 8.637 -1.659 1.00 84.69 116 ALA A CA 1
ATOM 848 C C . ALA A 1 116 ? 1.741 9.614 -0.938 1.00 84.69 116 ALA A C 1
ATOM 850 O O . ALA A 1 116 ? 1.098 9.251 0.045 1.00 84.69 116 ALA A O 1
ATOM 851 N N . LEU A 1 117 ? 1.623 10.849 -1.427 1.00 86.56 117 LEU A N 1
ATOM 852 C CA . LEU A 1 117 ? 0.904 11.919 -0.733 1.00 86.56 117 LEU A CA 1
ATOM 853 C C . LEU A 1 117 ? -0.602 11.879 -0.989 1.00 86.56 117 LEU A C 1
ATOM 855 O O . LEU A 1 117 ? -1.380 11.909 -0.040 1.00 86.56 117 LEU A O 1
ATOM 859 N N . GLY A 1 118 ? -1.011 11.816 -2.254 1.00 85.56 118 GLY A N 1
ATOM 860 C CA . GLY A 1 118 ? -2.414 11.869 -2.662 1.00 85.56 118 GLY A CA 1
ATOM 861 C C . GLY A 1 118 ? -3.132 10.543 -2.436 1.00 85.56 118 GLY A C 1
ATOM 862 O O . GLY A 1 118 ? -4.134 10.481 -1.728 1.00 85.56 118 GLY A O 1
ATOM 863 N N . ASN A 1 119 ? -2.606 9.460 -3.007 1.00 83.88 119 ASN A N 1
ATOM 864 C CA . ASN A 1 119 ? -3.281 8.166 -2.924 1.00 83.88 119 ASN A CA 1
ATOM 865 C C . ASN A 1 119 ? -3.179 7.565 -1.512 1.00 83.88 119 ASN A C 1
ATOM 867 O O . ASN A 1 119 ? -4.186 7.204 -0.907 1.00 83.88 119 ASN A O 1
ATOM 871 N N . THR A 1 120 ? -1.968 7.512 -0.952 1.00 82.88 120 THR A N 1
ATOM 872 C CA . THR A 1 120 ? -1.743 6.857 0.344 1.00 82.88 120 THR A CA 1
ATOM 873 C C . THR A 1 120 ? -2.078 7.788 1.512 1.00 82.88 120 THR A C 1
ATOM 875 O O . THR A 1 120 ? -3.093 7.599 2.180 1.00 82.88 120 THR A O 1
ATOM 878 N N . LEU A 1 121 ? -1.258 8.809 1.785 1.00 83.31 121 LEU A N 1
ATOM 879 C CA . LEU A 1 121 ? -1.406 9.617 3.004 1.00 83.31 121 LEU A CA 1
ATOM 880 C C . LEU A 1 121 ? -2.759 10.335 3.074 1.00 83.31 121 LEU A C 1
ATOM 882 O O . LEU A 1 121 ? -3.442 10.261 4.096 1.00 83.31 121 LEU A O 1
ATOM 886 N N . PHE A 1 122 ? -3.156 11.013 1.999 1.00 85.69 122 PHE A N 1
ATOM 887 C CA . PHE A 1 122 ? -4.424 11.728 1.955 1.00 85.69 122 PHE A CA 1
ATOM 888 C C . PHE A 1 122 ? -5.612 10.763 1.936 1.00 85.69 122 PHE A C 1
ATOM 890 O O . PHE A 1 122 ? -6.513 10.925 2.757 1.00 85.69 122 PHE A O 1
ATOM 897 N N . GLY A 1 123 ? -5.595 9.723 1.093 1.00 83.75 123 GLY A N 1
ATOM 898 C CA . GLY A 1 123 ? -6.673 8.731 1.026 1.00 83.75 123 GLY A CA 1
ATOM 899 C C . GLY A 1 123 ? -6.975 8.092 2.384 1.00 83.75 123 GLY A C 1
ATOM 900 O O . GLY A 1 123 ? -8.108 8.140 2.872 1.00 83.75 123 GLY A O 1
ATOM 901 N N . TYR A 1 124 ? -5.950 7.572 3.060 1.00 78.31 124 TYR A N 1
ATOM 902 C CA . TYR A 1 124 ? -6.126 6.975 4.381 1.00 78.31 124 TYR A CA 1
ATOM 903 C C . TYR A 1 124 ? -6.367 7.993 5.497 1.00 78.31 124 TYR A C 1
ATOM 905 O O . TYR A 1 124 ? -7.072 7.683 6.460 1.00 78.31 124 TYR A O 1
ATOM 913 N N . GLY A 1 125 ? -5.828 9.208 5.376 1.00 80.31 125 GLY A N 1
ATOM 914 C CA . GLY A 1 125 ? -6.119 10.312 6.287 1.00 80.31 125 GLY A CA 1
ATOM 915 C C . GLY A 1 125 ? -7.595 10.702 6.262 1.00 80.31 125 GLY A C 1
ATOM 916 O O . GLY A 1 125 ? -8.236 10.754 7.312 1.00 80.31 125 GLY A O 1
ATOM 917 N N . VAL A 1 126 ? -8.158 10.902 5.067 1.00 82.56 126 VAL A N 1
ATOM 918 C CA . VAL A 1 126 ? -9.585 11.194 4.862 1.00 82.56 126 VAL A CA 1
ATOM 919 C C . VAL A 1 126 ? -10.448 10.027 5.326 1.00 82.56 126 VAL A C 1
ATOM 921 O O . VAL A 1 126 ? -11.441 10.245 6.017 1.00 82.56 126 VAL A O 1
ATOM 924 N N . TRP A 1 127 ? -10.053 8.789 5.024 1.00 78.75 127 TRP A N 1
ATOM 925 C CA . TRP A 1 127 ? -10.759 7.596 5.489 1.00 78.75 127 TRP A CA 1
ATOM 926 C C . TRP A 1 127 ? -10.803 7.506 7.020 1.00 78.75 127 TRP A C 1
ATOM 928 O O . TRP A 1 127 ? -11.867 7.306 7.610 1.00 78.75 127 TRP A O 1
ATOM 938 N N . GLY A 1 128 ? -9.659 7.712 7.681 1.00 74.06 128 GLY A N 1
ATOM 939 C CA . GLY A 1 128 ? -9.567 7.750 9.139 1.00 74.06 128 GLY A CA 1
ATOM 940 C C . GLY A 1 128 ? -10.391 8.887 9.749 1.00 74.06 128 GLY A C 1
ATOM 941 O O . GLY A 1 128 ? -11.090 8.680 10.740 1.00 74.06 128 GLY A O 1
ATOM 942 N N . TRP A 1 129 ? -10.368 10.071 9.132 1.00 77.81 129 TRP A N 1
ATOM 943 C CA . TRP A 1 129 ? -11.175 11.222 9.542 1.00 77.81 129 TRP A CA 1
ATOM 944 C C . TRP A 1 129 ? -12.681 10.968 9.390 1.00 77.81 129 TRP A C 1
ATOM 946 O O . TRP A 1 129 ? -13.453 11.298 10.292 1.00 77.81 129 TRP A O 1
ATOM 956 N N . LEU A 1 130 ? -13.102 10.337 8.289 1.00 78.75 130 LEU A N 1
ATOM 957 C CA . LEU A 1 130 ? -14.494 9.971 8.045 1.00 78.75 130 LEU A CA 1
ATOM 958 C C . LEU A 1 130 ? -14.975 8.994 9.113 1.00 78.75 130 LEU A C 1
ATOM 960 O O . LEU A 1 130 ? -15.985 9.268 9.759 1.00 78.75 130 LEU A O 1
ATOM 964 N N . LEU A 1 131 ? -14.228 7.912 9.356 1.00 73.94 131 LEU A N 1
ATOM 965 C CA . LEU A 1 131 ? -14.562 6.903 10.368 1.00 73.94 131 LEU A CA 1
ATOM 966 C C . LEU A 1 131 ? -14.598 7.461 11.794 1.00 73.94 131 LEU A C 1
ATOM 968 O O . LEU A 1 131 ? -15.311 6.928 12.641 1.00 73.94 131 LEU A O 1
ATOM 972 N N . ALA A 1 132 ? -13.849 8.529 12.072 1.00 74.38 132 ALA A N 1
ATOM 973 C CA . ALA A 1 132 ? -13.909 9.212 13.359 1.00 74.38 132 ALA A CA 1
ATOM 974 C C . ALA A 1 132 ? -15.191 10.048 13.538 1.00 74.38 132 ALA A C 1
ATOM 976 O O . ALA A 1 132 ? -15.591 10.297 14.673 1.00 74.38 132 ALA A O 1
ATOM 977 N N . ARG A 1 133 ? -15.823 10.495 12.441 1.00 76.75 133 ARG A N 1
ATOM 978 C CA . ARG A 1 133 ? -16.980 11.411 12.459 1.00 76.75 133 ARG A CA 1
ATOM 979 C C . ARG A 1 133 ? -18.311 10.768 12.067 1.00 76.75 133 ARG A C 1
ATOM 981 O O . ARG A 1 133 ? -19.352 11.279 12.463 1.00 76.75 133 ARG A O 1
ATOM 988 N N . HIS A 1 134 ? -18.294 9.685 11.295 1.00 76.38 134 HIS A N 1
ATOM 989 C CA . HIS A 1 134 ? -19.494 9.024 10.780 1.00 76.38 134 HIS A CA 1
ATOM 990 C C . HIS A 1 134 ? -19.460 7.535 11.120 1.00 76.38 134 HIS A C 1
ATOM 992 O O . HIS A 1 134 ? -18.395 6.922 11.217 1.00 76.38 134 HIS A O 1
ATOM 998 N N . ALA A 1 135 ? -20.639 6.933 11.275 1.00 75.06 135 ALA A N 1
ATOM 999 C CA . ALA A 1 135 ? -20.745 5.495 11.472 1.00 75.06 135 ALA A CA 1
ATOM 1000 C C . ALA A 1 135 ? -20.150 4.748 10.267 1.00 75.06 135 ALA A C 1
ATOM 1002 O O . ALA A 1 135 ? -20.417 5.091 9.114 1.00 75.06 135 ALA A O 1
ATOM 1003 N N . ALA A 1 136 ? -19.389 3.681 10.531 1.00 68.06 136 ALA A N 1
ATOM 1004 C CA . ALA A 1 136 ? -18.753 2.881 9.482 1.00 68.06 136 ALA A CA 1
ATOM 1005 C C . ALA A 1 136 ? -19.759 2.372 8.430 1.00 68.06 136 ALA A C 1
ATOM 1007 O O . ALA A 1 136 ? -19.428 2.302 7.250 1.00 68.06 136 ALA A O 1
ATOM 1008 N N . ALA A 1 137 ? -21.003 2.096 8.838 1.00 71.06 137 ALA A N 1
ATOM 1009 C CA . ALA A 1 137 ? -22.081 1.666 7.947 1.00 71.06 137 ALA A CA 1
ATOM 1010 C C . ALA A 1 137 ? -22.411 2.679 6.833 1.00 71.06 137 ALA A C 1
ATOM 1012 O O . ALA A 1 137 ? -22.846 2.270 5.763 1.00 71.06 137 ALA A O 1
ATOM 1013 N N . THR A 1 138 ? -22.174 3.975 7.051 1.00 73.19 138 THR A N 1
ATOM 1014 C CA . THR A 1 138 ? -22.416 5.026 6.050 1.00 73.19 138 THR A CA 1
ATOM 1015 C C . THR A 1 138 ? -21.241 5.180 5.082 1.00 73.19 138 THR A C 1
ATOM 1017 O O . THR A 1 138 ? -21.433 5.545 3.927 1.00 73.19 138 THR A O 1
ATOM 1020 N N . ILE A 1 139 ? -20.019 4.882 5.531 1.00 73.50 139 ILE A N 1
ATOM 1021 C CA . ILE A 1 139 ? -18.788 5.096 4.752 1.00 73.50 139 ILE A CA 1
ATOM 1022 C C . ILE A 1 139 ? -18.451 3.878 3.887 1.00 73.50 139 ILE A C 1
ATOM 1024 O O . ILE A 1 139 ? -17.991 4.024 2.759 1.00 73.50 139 ILE A O 1
ATOM 1028 N N . VAL A 1 140 ? -18.695 2.664 4.385 1.00 73.56 140 VAL A N 1
ATOM 1029 C CA . VAL A 1 140 ? -18.381 1.419 3.662 1.00 73.56 140 VAL A CA 1
ATOM 1030 C C . VAL A 1 140 ? -19.033 1.349 2.267 1.00 73.56 140 VAL A C 1
ATOM 1032 O O . VAL A 1 140 ? -18.330 0.969 1.331 1.00 73.56 140 VAL A O 1
ATOM 1035 N N . PRO A 1 141 ? -20.302 1.762 2.058 1.00 77.94 141 PRO A N 1
ATOM 1036 C CA . PRO A 1 141 ? -20.905 1.795 0.725 1.00 77.94 141 PRO A CA 1
ATOM 1037 C C . PRO A 1 141 ? -20.194 2.724 -0.268 1.00 77.94 141 PRO A C 1
ATOM 1039 O O . PRO A 1 141 ? -20.183 2.424 -1.457 1.00 77.94 141 PRO A O 1
ATOM 1042 N N . MET A 1 142 ? -19.543 3.807 0.182 1.00 76.25 142 MET A N 1
ATOM 1043 C CA . MET A 1 142 ? -18.761 4.666 -0.722 1.00 76.25 142 MET A CA 1
ATOM 1044 C C . MET A 1 142 ? -17.570 3.928 -1.341 1.00 76.25 142 MET A C 1
ATOM 1046 O O . MET A 1 142 ? -17.206 4.216 -2.477 1.00 76.25 142 MET A O 1
ATOM 1050 N N . ALA A 1 143 ? -16.991 2.941 -0.651 1.00 73.75 143 ALA A N 1
ATOM 1051 C CA . ALA A 1 143 ? -15.899 2.145 -1.210 1.00 73.75 143 ALA A CA 1
ATOM 1052 C C . ALA A 1 143 ? -16.348 1.287 -2.410 1.00 73.75 143 ALA A C 1
ATOM 1054 O O . ALA A 1 143 ? -15.540 0.982 -3.283 1.00 73.75 143 ALA A O 1
ATOM 1055 N N . LEU A 1 144 ? -17.641 0.948 -2.504 1.00 77.88 144 LEU A N 1
ATOM 1056 C CA . LEU A 1 144 ? -18.202 0.231 -3.656 1.00 77.88 144 LEU A CA 1
ATOM 1057 C C . LEU A 1 144 ? -18.276 1.102 -4.917 1.00 77.88 144 LEU A C 1
ATOM 1059 O O . LEU A 1 144 ? -18.447 0.566 -6.007 1.00 77.88 144 LEU A O 1
ATOM 1063 N N . LEU A 1 145 ? -18.124 2.424 -4.789 1.00 78.56 145 LEU A N 1
ATOM 1064 C CA . LEU A 1 145 ? -18.058 3.342 -5.927 1.00 78.56 145 LEU A CA 1
ATOM 1065 C C . LEU A 1 145 ? -16.649 3.435 -6.525 1.00 78.56 145 LEU A C 1
ATOM 1067 O O . LEU A 1 145 ? -16.505 3.944 -7.633 1.00 78.56 145 LEU A O 1
ATOM 1071 N N . VAL A 1 146 ? -15.617 2.927 -5.841 1.00 81.25 146 VAL A N 1
ATOM 1072 C CA . VAL A 1 146 ? -14.225 2.959 -6.328 1.00 81.25 146 VAL A CA 1
ATOM 1073 C C . VAL A 1 146 ? -14.080 2.350 -7.730 1.00 81.25 146 VAL A C 1
ATOM 1075 O O . VAL A 1 146 ? -13.463 3.003 -8.569 1.00 81.25 146 VAL A O 1
ATOM 1078 N N . PRO A 1 147 ? -14.666 1.177 -8.050 1.00 77.44 147 PRO A N 1
ATOM 1079 C CA . PRO A 1 147 ? -14.601 0.617 -9.398 1.00 77.44 147 PRO A CA 1
ATOM 1080 C C . PRO A 1 147 ? -15.327 1.485 -10.427 1.00 77.44 147 PRO A C 1
ATOM 1082 O O . PRO A 1 147 ? -14.835 1.642 -11.536 1.00 77.44 147 PRO A O 1
ATOM 1085 N N . VAL A 1 148 ? -16.474 2.071 -10.066 1.00 82.06 148 VAL A N 1
ATOM 1086 C CA . VAL A 1 148 ? -17.256 2.932 -10.968 1.00 82.06 148 VAL A CA 1
ATOM 1087 C C . VAL A 1 148 ? -16.446 4.166 -11.335 1.00 82.06 148 VAL A C 1
ATOM 1089 O O . VAL A 1 148 ? -16.247 4.435 -12.515 1.00 82.06 148 VAL A O 1
ATOM 1092 N N . PHE A 1 149 ? -15.916 4.874 -10.333 1.00 81.19 149 PHE A N 1
ATOM 1093 C CA . PHE A 1 149 ? -15.065 6.031 -10.577 1.00 81.19 149 PHE A CA 1
ATOM 1094 C C . PHE A 1 149 ? -13.803 5.635 -11.333 1.00 81.19 149 PHE A C 1
ATOM 1096 O O . PHE A 1 149 ? -13.527 6.265 -12.341 1.00 81.19 149 PHE A O 1
ATOM 1103 N N . GLY A 1 150 ? -13.112 4.565 -10.929 1.00 78.81 150 GLY A N 1
ATOM 1104 C CA . GLY A 1 150 ? -11.892 4.094 -11.588 1.00 78.81 15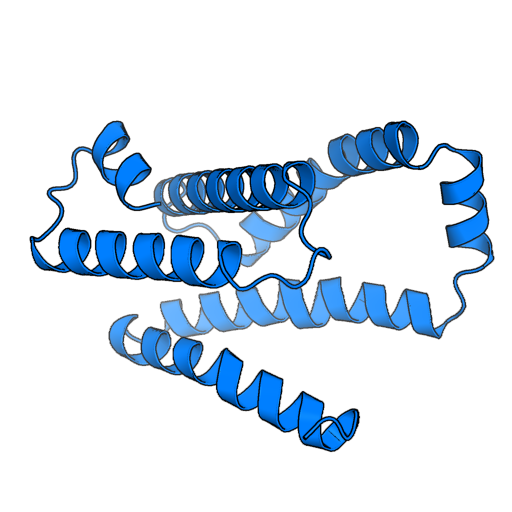0 GLY A CA 1
ATOM 1105 C C . GLY A 1 150 ? -12.088 3.735 -13.062 1.00 78.81 150 GLY A C 1
ATOM 1106 O O . GLY A 1 150 ? -11.311 4.180 -13.899 1.00 78.81 150 GLY A O 1
ATOM 1107 N N . MET A 1 151 ? -13.145 2.989 -13.398 1.00 81.06 151 MET A N 1
ATOM 1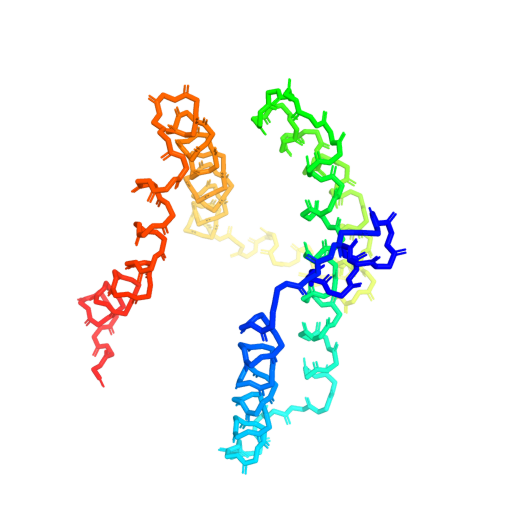108 C CA . MET A 1 151 ? -13.465 2.654 -14.791 1.00 81.06 151 MET A CA 1
ATOM 1109 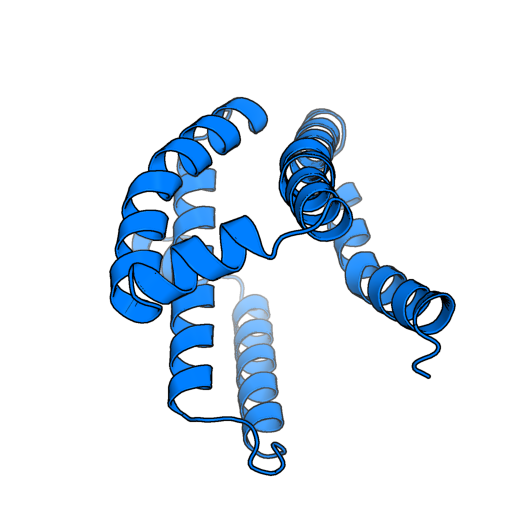C C . MET A 1 151 ? -13.929 3.886 -15.571 1.00 81.06 151 MET A C 1
ATOM 1111 O O . MET A 1 151 ? -13.512 4.077 -16.705 1.00 81.06 151 MET A O 1
ATOM 1115 N N . SER A 1 152 ? -14.745 4.756 -14.969 1.00 79.44 152 SER A N 1
ATOM 1116 C CA . SER A 1 152 ? -15.230 5.964 -15.648 1.00 79.44 152 SER A CA 1
ATOM 1117 C C . SER A 1 152 ? -14.118 6.977 -15.930 1.00 79.44 152 SER A C 1
ATOM 1119 O O . SER A 1 152 ? -14.075 7.535 -17.023 1.00 79.44 152 SER A O 1
ATOM 1121 N N . THR A 1 153 ? -13.181 7.195 -15.000 1.00 79.50 153 THR A N 1
ATOM 1122 C CA . THR A 1 153 ? -12.022 8.056 -15.253 1.00 79.50 153 THR A CA 1
ATOM 1123 C C . THR A 1 153 ? -11.027 7.405 -16.197 1.00 79.50 153 THR A C 1
ATOM 1125 O O . THR A 1 153 ? -10.469 8.128 -17.014 1.00 79.50 153 THR A O 1
ATOM 1128 N N . ALA A 1 154 ? -10.832 6.082 -16.153 1.00 77.25 154 ALA A N 1
ATOM 1129 C CA . ALA A 1 154 ? -10.030 5.389 -17.160 1.00 77.25 154 ALA A CA 1
ATOM 1130 C C . ALA A 1 154 ? -10.634 5.570 -18.561 1.00 77.25 154 ALA A C 1
ATOM 1132 O O . ALA A 1 154 ? -9.956 6.063 -19.455 1.00 77.25 154 ALA A O 1
ATOM 1133 N N . ALA A 1 155 ? -11.933 5.327 -18.725 1.00 79.62 155 ALA A N 1
ATOM 1134 C CA . ALA A 1 155 ? -12.618 5.532 -19.997 1.00 79.62 155 ALA A CA 1
ATOM 1135 C C . ALA A 1 155 ? -12.545 6.987 -20.486 1.00 79.62 155 ALA A C 1
ATOM 1137 O O . ALA A 1 155 ? -12.378 7.238 -21.676 1.00 79.62 155 ALA A O 1
ATOM 1138 N N . TRP A 1 156 ? -12.628 7.963 -19.577 1.00 80.38 156 TRP A N 1
ATOM 1139 C CA . TRP A 1 156 ? -12.630 9.378 -19.949 1.00 80.38 156 TRP A CA 1
ATOM 1140 C C . TRP A 1 156 ? -11.233 9.951 -20.225 1.00 80.38 156 TRP A C 1
ATOM 1142 O O . TRP A 1 156 ? -11.075 10.781 -21.114 1.00 80.38 156 TRP A O 1
ATOM 1152 N N . VAL A 1 157 ? -10.221 9.524 -19.466 1.00 77.69 157 VAL A N 1
ATOM 1153 C CA . VAL A 1 157 ? -8.850 10.057 -19.550 1.00 77.69 157 VAL A CA 1
ATOM 1154 C C . VAL A 1 157 ? -7.974 9.237 -20.498 1.00 77.69 157 VAL A C 1
ATOM 1156 O O . VAL A 1 157 ? -7.162 9.817 -21.214 1.00 77.69 157 VAL A O 1
ATOM 1159 N N . LEU A 1 158 ? -8.122 7.909 -20.506 1.00 73.94 158 LEU A N 1
ATOM 1160 C CA . LEU A 1 158 ? -7.348 6.988 -21.351 1.00 73.94 158 LEU A CA 1
ATOM 1161 C C . LEU A 1 158 ? -8.093 6.601 -22.638 1.00 73.94 158 LEU A C 1
ATOM 1163 O O . LEU A 1 158 ? -7.464 6.099 -23.564 1.00 73.94 158 LEU A O 1
ATOM 1167 N N . GLY A 1 159 ? -9.403 6.864 -22.731 1.00 65.00 159 GLY A N 1
ATOM 1168 C CA . GLY A 1 159 ? -10.204 6.558 -23.923 1.00 65.00 159 GLY A CA 1
ATOM 1169 C C . GLY A 1 159 ? -10.528 5.070 -24.102 1.00 65.00 159 GLY A C 1
ATOM 1170 O O . GLY A 1 159 ? -10.967 4.673 -25.177 1.00 65.00 159 GLY A O 1
ATOM 1171 N N . GLU A 1 160 ? -10.296 4.245 -23.080 1.00 59.38 160 GLU A N 1
ATOM 1172 C CA . GLU A 1 160 ? -10.561 2.803 -23.104 1.00 59.38 160 GLU A CA 1
ATOM 1173 C C . GLU A 1 160 ? -12.047 2.539 -22.779 1.00 59.38 160 GLU A C 1
ATOM 1175 O O . GLU A 1 160 ? -12.486 2.773 -21.653 1.00 59.38 160 GLU A O 1
ATOM 1180 N N . SER A 1 161 ? -12.834 2.108 -23.777 1.00 53.59 161 SER A N 1
ATOM 1181 C CA . SER A 1 161 ? -14.278 1.808 -23.670 1.00 53.59 161 SER A CA 1
ATOM 1182 C C . SER A 1 161 ? -14.576 0.321 -23.538 1.00 53.59 161 SER A C 1
ATOM 1184 O O . SER A 1 161 ? -14.027 -0.429 -24.379 1.00 53.59 161 SER A O 1
#

pLDDT: mean 75.72, std 8.91, range [52.62, 89.94]

Secondary structure (DSSP, 8-state):
-HHHHHHHH-----HHHHHHHHHHHHHHHHHHHS--S---HHHHHHHHHHHHHHHHHHHHHHHH-S--HHHHHHHHHHHHHHHHHHHHHHHT-HHHHHHHHHH--HHHHHHHHIIIIIIIIIHHHHHHHHHHHS-HHHHHHHHTTHHHHHHHHHHHHT---

Foldseek 3Di:
DVVVCCVPVVDDDDPVVVVVVVVVVVVVVVVVVPDPPPDDPVNVVVVVVVVVVVVVVVVVVVVVPPDQQLVVVVVVVVVVVVVVVVVCCVPVNPVNVVVCVVPDDPVNVVVVCCCPVVVPNVVRNVVSVCVVPDPPVVVVVVVVCVVVVVVVCCCVVVVDD